Protein AF-A0A1G9FRY0-F1 (afdb_monomer)

Nearest PDB structures (foldseek):
  7bw6-assembly1_h  TM=3.086E-01  e=4.708E+00  Human alphaherpesvirus 3

Secondary structure (DSSP, 8-state):
--EE-SS-EEEEETTEEEEEETTEEEEEEPPSS-GGG--HHHHHHHHHHHHHHHHHHHHHHHTTTTSTT---SSHHHHHHHHHHHHHHHHHHHHT--

Mean predicted aligned error: 7.95 Å

Radius of gyration: 18.16 Å; Cα contacts (8 Å, |Δi|>4): 70; chains: 1; bounding box: 41×42×40 Å

Sequence (97 aa):
MAKFDGKFLTGIVGPAVYKKYRNMQVVTAKSRLTKKQQTKNTHKAATQFGIASTLAEQFRRDAYGVITDFYDGTMVYRFRTDVQKALRQAFDAQSET

Structure (mmCIF, N/CA/C/O backbone):
data_AF-A0A1G9FRY0-F1
#
_entry.id   AF-A0A1G9FRY0-F1
#
loop_
_atom_site.group_PDB
_atom_site.id
_atom_site.type_symbol
_atom_site.label_atom_id
_atom_site.label_alt_id
_atom_site.label_comp_id
_atom_site.label_asym_id
_atom_site.label_entity_id
_atom_site.label_seq_id
_atom_site.pdbx_PDB_ins_code
_atom_site.Cartn_x
_atom_site.Cartn_y
_atom_site.Cartn_z
_atom_site.occupancy
_atom_site.B_iso_or_equiv
_atom_site.auth_seq_id
_atom_site.auth_comp_id
_atom_site.auth_asym_id
_atom_site.auth_atom_id
_atom_site.pdbx_PDB_model_num
ATOM 1 N N . MET A 1 1 ? -20.611 2.479 14.585 1.00 73.38 1 MET A N 1
ATOM 2 C CA . MET A 1 1 ? -20.843 1.139 15.167 1.00 73.38 1 MET A CA 1
ATOM 3 C C . MET A 1 1 ? -20.642 0.092 14.087 1.00 73.38 1 MET A C 1
ATOM 5 O O . MET A 1 1 ? -20.798 0.434 12.919 1.00 73.38 1 MET A O 1
ATOM 9 N N . ALA A 1 2 ? -20.221 -1.121 14.448 1.00 85.25 2 ALA A N 1
ATOM 10 C CA . ALA A 1 2 ? -20.104 -2.205 13.479 1.00 85.25 2 ALA A CA 1
ATOM 11 C C . ALA A 1 2 ? -21.486 -2.762 13.111 1.00 85.25 2 ALA A C 1
ATOM 13 O O . ALA A 1 2 ? -22.367 -2.838 13.963 1.00 85.25 2 ALA A O 1
ATOM 14 N N . LYS A 1 3 ? -21.665 -3.123 11.841 1.00 90.38 3 LYS A N 1
ATOM 15 C CA . LYS A 1 3 ? -22.874 -3.726 11.282 1.00 90.38 3 LYS A CA 1
ATOM 16 C C . LYS A 1 3 ? -22.537 -5.130 10.796 1.00 90.38 3 LYS A C 1
ATOM 18 O O . LYS A 1 3 ? -21.547 -5.302 10.086 1.00 90.38 3 LYS A O 1
ATOM 23 N N . PHE A 1 4 ? -23.357 -6.102 11.171 1.00 90.31 4 PHE A N 1
ATOM 24 C CA . PHE A 1 4 ? -23.299 -7.461 10.646 1.00 90.31 4 PHE A CA 1
ATOM 25 C C . PHE A 1 4 ? -24.388 -7.623 9.583 1.00 90.31 4 PHE A C 1
ATOM 27 O O . PHE A 1 4 ? -25.539 -7.269 9.830 1.00 90.31 4 PHE A O 1
ATOM 34 N N . ASP A 1 5 ? -24.020 -8.090 8.393 1.00 85.00 5 ASP A N 1
ATOM 35 C CA . ASP A 1 5 ? -24.935 -8.257 7.253 1.00 85.00 5 ASP A CA 1
ATOM 36 C C . ASP A 1 5 ? -25.357 -9.724 7.023 1.00 85.00 5 ASP A C 1
ATOM 38 O O . ASP A 1 5 ? -25.903 -10.056 5.975 1.00 85.00 5 ASP A O 1
ATOM 42 N N . GLY A 1 6 ? -25.102 -10.604 7.999 1.00 85.25 6 GLY A N 1
ATOM 43 C CA . GLY A 1 6 ? -25.370 -12.043 7.914 1.00 85.25 6 GLY A CA 1
ATOM 44 C C . GLY A 1 6 ? -24.179 -12.873 7.423 1.00 85.25 6 GLY A C 1
ATOM 45 O O . GLY A 1 6 ? -24.173 -14.086 7.615 1.00 85.25 6 GLY A O 1
ATOM 46 N N . LYS A 1 7 ? -23.146 -12.243 6.843 1.00 89.31 7 LYS A N 1
ATOM 47 C CA . LYS A 1 7 ? -21.923 -12.933 6.388 1.00 89.31 7 LYS A CA 1
ATOM 48 C C . LYS A 1 7 ? -20.636 -12.191 6.748 1.00 89.31 7 LYS A C 1
ATOM 50 O O . LYS A 1 7 ? -19.627 -12.821 7.048 1.00 89.31 7 LYS A O 1
ATOM 55 N N . PHE A 1 8 ? -20.664 -10.866 6.727 1.00 93.06 8 PHE A N 1
ATOM 56 C CA . PHE A 1 8 ? -19.533 -9.985 6.967 1.00 93.06 8 PHE A CA 1
ATOM 57 C C . PHE A 1 8 ? -19.852 -8.964 8.058 1.00 93.06 8 PHE A C 1
ATO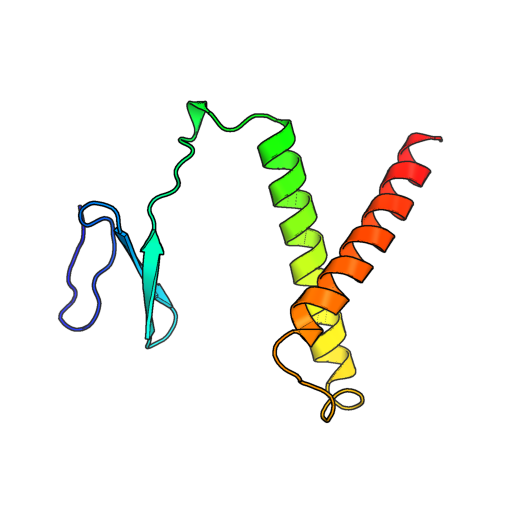M 59 O O . PHE A 1 8 ? -20.965 -8.452 8.201 1.00 93.06 8 PHE A O 1
ATOM 66 N N . LEU A 1 9 ? -18.819 -8.633 8.822 1.00 92.50 9 LEU A N 1
ATOM 67 C CA . LEU A 1 9 ? -18.835 -7.553 9.791 1.00 92.50 9 LEU A CA 1
ATOM 68 C C . LEU A 1 9 ? -18.183 -6.324 9.152 1.00 92.50 9 LEU A C 1
ATOM 70 O O . LEU A 1 9 ? -17.089 -6.399 8.591 1.00 92.50 9 LEU A O 1
ATOM 74 N N . THR A 1 10 ? -18.840 -5.172 9.234 1.00 91.69 10 THR A N 1
ATOM 75 C CA . THR A 1 10 ? -18.301 -3.908 8.718 1.00 91.69 10 THR A CA 1
ATOM 76 C C . THR A 1 10 ? -18.348 -2.842 9.798 1.00 91.69 10 THR A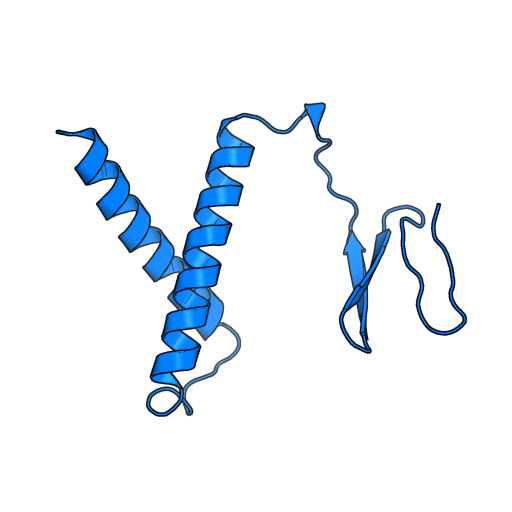 C 1
ATOM 78 O O . TH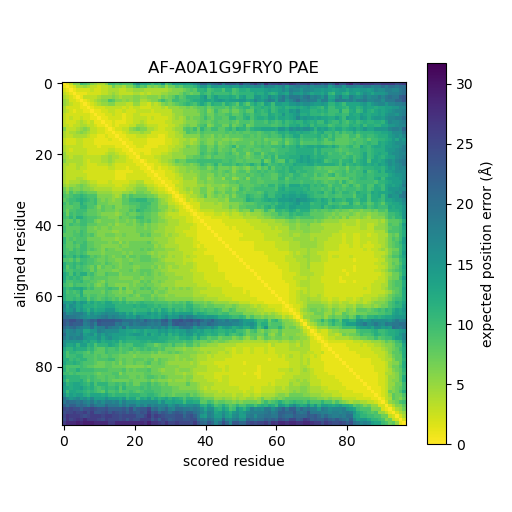R A 1 10 ? -19.411 -2.531 10.321 1.00 91.69 10 THR A O 1
ATOM 81 N N . GLY A 1 11 ? -17.202 -2.252 10.132 1.00 91.38 11 GLY A N 1
ATOM 82 C CA . GLY A 1 11 ? -17.073 -1.187 11.125 1.00 91.38 11 GLY A CA 1
ATOM 83 C C . GLY A 1 11 ? -16.100 -1.530 12.251 1.00 91.38 11 GLY A C 1
ATOM 84 O O . GLY A 1 11 ? -15.255 -2.408 12.119 1.00 91.38 11 GLY A O 1
ATOM 85 N N . ILE A 1 12 ? -16.170 -0.780 13.348 1.00 90.75 12 ILE A N 1
ATOM 86 C CA . ILE A 1 12 ? -15.195 -0.857 14.444 1.00 90.75 12 ILE A CA 1
ATOM 87 C C . ILE A 1 12 ? -15.767 -1.701 15.585 1.00 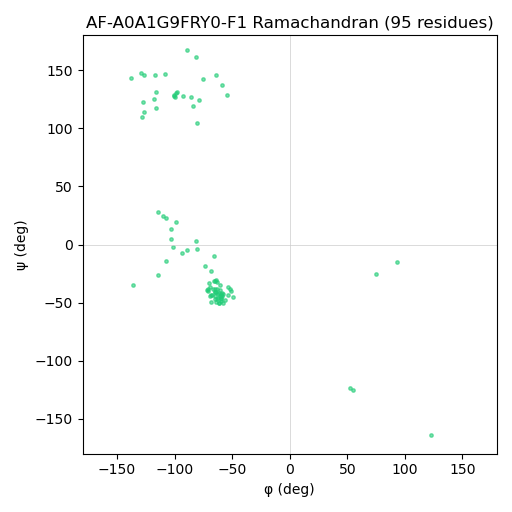90.75 12 ILE A C 1
ATOM 89 O O . ILE A 1 12 ? -16.854 -1.386 16.074 1.00 90.75 12 ILE A O 1
ATOM 93 N N . VAL A 1 13 ? -15.014 -2.713 16.023 1.00 90.88 13 VAL A N 1
ATOM 94 C CA . VAL A 1 13 ? -15.277 -3.496 17.241 1.00 90.88 13 VAL A CA 1
ATOM 95 C C . VAL A 1 13 ? -14.004 -3.508 18.083 1.00 90.88 13 VAL A C 1
ATOM 97 O O . VAL A 1 13 ? -12.993 -4.097 17.699 1.00 90.88 13 VAL A O 1
ATOM 100 N N . GLY A 1 14 ? -14.042 -2.807 19.219 1.00 88.25 14 GLY A N 1
ATOM 101 C CA . GLY A 1 14 ? -12.888 -2.650 20.105 1.00 88.25 14 GLY A CA 1
ATOM 102 C C . GLY A 1 14 ? -11.654 -2.083 19.374 1.00 88.25 14 GLY A C 1
ATOM 103 O O . GLY A 1 14 ? -11.754 -1.019 18.751 1.00 88.25 14 GLY A O 1
ATOM 104 N N . PRO A 1 15 ? -10.488 -2.761 19.436 1.00 90.06 15 PRO A N 1
ATOM 105 C CA . PRO A 1 15 ? -9.259 -2.320 18.776 1.00 90.06 15 PRO A CA 1
ATOM 106 C C . PRO A 1 15 ? -9.206 -2.664 17.279 1.00 90.06 15 PRO A C 1
ATOM 108 O O . PRO A 1 15 ? -8.247 -2.281 16.608 1.00 90.06 15 PRO A O 1
ATOM 111 N N . ALA A 1 16 ? -10.200 -3.378 16.744 1.00 91.81 16 ALA A N 1
ATOM 112 C CA . ALA A 1 16 ? -10.210 -3.865 15.373 1.00 91.81 16 ALA A CA 1
ATOM 113 C C . ALA A 1 16 ? -11.222 -3.115 14.493 1.00 91.81 16 ALA A C 1
ATOM 115 O O . ALA A 1 16 ? -12.298 -2.691 14.920 1.00 91.81 16 ALA A O 1
ATOM 116 N N . VAL A 1 17 ? -10.861 -2.969 13.224 1.00 92.88 17 VAL A N 1
ATOM 117 C CA . VAL A 1 17 ? -11.675 -2.416 12.148 1.00 92.88 17 VAL A CA 1
ATOM 118 C C . VAL A 1 17 ? -11.906 -3.519 11.128 1.00 92.88 17 VAL A C 1
ATOM 120 O O . VAL A 1 17 ? -10.965 -4.012 10.501 1.00 92.88 17 VAL A O 1
ATOM 123 N N . TYR A 1 18 ? -13.172 -3.867 10.959 1.00 94.25 18 TYR A N 1
ATOM 124 C CA . TYR A 1 18 ? -13.664 -4.889 10.057 1.00 94.25 18 TYR A CA 1
ATOM 125 C C . TYR A 1 18 ? -14.155 -4.244 8.763 1.00 94.25 18 TYR A C 1
ATOM 127 O O . TYR A 1 18 ? -14.888 -3.250 8.783 1.00 94.25 18 TYR A O 1
ATOM 135 N N . LYS A 1 19 ? -13.724 -4.788 7.627 1.00 92.94 19 LYS A N 1
ATOM 136 C CA . LYS A 1 19 ? -14.083 -4.319 6.288 1.00 92.94 19 LYS A CA 1
ATOM 137 C C . LYS A 1 19 ? -14.367 -5.518 5.394 1.00 92.94 19 LYS A C 1
ATOM 139 O O . LYS A 1 19 ? -13.654 -6.514 5.456 1.00 92.94 19 LYS A O 1
ATOM 144 N N . LYS A 1 20 ? -15.349 -5.394 4.508 1.00 93.00 20 LYS A N 1
ATOM 145 C CA . LYS A 1 20 ? -15.547 -6.341 3.412 1.00 93.00 20 LYS A CA 1
ATOM 146 C C . LYS A 1 20 ? -14.678 -5.926 2.226 1.00 93.00 20 LYS A C 1
ATOM 148 O O . LYS A 1 20 ? -14.764 -4.786 1.774 1.00 93.00 20 LYS A O 1
ATOM 153 N N . TYR A 1 21 ? -13.862 -6.841 1.714 1.00 90.00 21 TYR A N 1
ATOM 154 C CA . TYR A 1 21 ? -13.162 -6.665 0.442 1.00 90.00 21 TYR A CA 1
ATOM 155 C C . TYR A 1 21 ? -13.460 -7.858 -0.458 1.00 90.00 21 TYR A C 1
ATOM 157 O O . TYR A 1 21 ? -13.074 -8.988 -0.156 1.00 90.00 21 TYR A O 1
ATOM 165 N N . ARG A 1 22 ? -14.174 -7.610 -1.563 1.00 88.62 22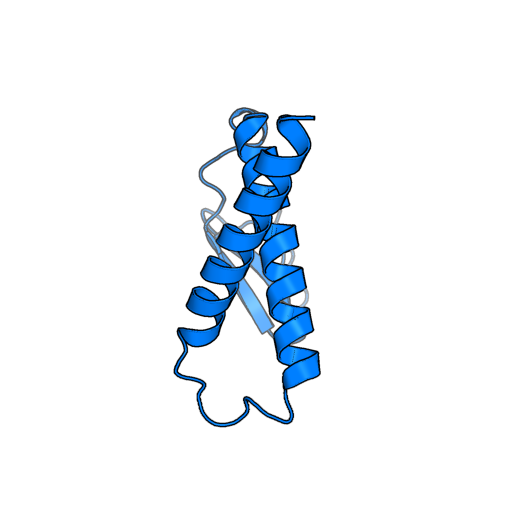 ARG A N 1
ATOM 166 C CA . ARG A 1 22 ? -14.736 -8.668 -2.419 1.00 88.62 22 ARG A CA 1
ATOM 167 C C . ARG A 1 22 ? -15.563 -9.649 -1.563 1.00 88.62 22 ARG A C 1
ATOM 169 O O . ARG A 1 22 ? -16.467 -9.212 -0.855 1.00 88.62 22 ARG A O 1
ATOM 176 N N . ASN A 1 23 ? -15.238 -10.941 -1.591 1.00 90.88 23 ASN A N 1
ATOM 177 C CA . ASN A 1 23 ? -15.879 -11.986 -0.785 1.00 90.88 23 ASN A CA 1
ATOM 178 C C . ASN A 1 23 ? -15.087 -12.358 0.482 1.00 90.88 23 ASN A C 1
ATOM 180 O O . ASN A 1 23 ? -15.308 -13.428 1.043 1.00 90.88 23 ASN A O 1
ATOM 184 N N . MET A 1 24 ? -14.177 -11.493 0.937 1.00 91.94 24 MET A N 1
ATOM 185 C CA . MET A 1 24 ? -13.340 -11.738 2.111 1.00 91.94 24 MET A CA 1
ATOM 186 C C . MET A 1 24 ? -13.607 -10.722 3.221 1.00 91.94 24 MET A C 1
ATOM 188 O O . MET A 1 24 ? -13.856 -9.536 2.973 1.00 91.94 24 MET A O 1
ATOM 192 N N . GLN A 1 25 ? -13.498 -11.202 4.458 1.00 93.25 25 GLN A N 1
ATOM 193 C CA . GLN A 1 25 ? -13.458 -10.364 5.645 1.00 93.25 25 GLN A CA 1
ATOM 194 C C . GLN A 1 25 ? -12.022 -9.888 5.866 1.00 93.25 25 GLN A C 1
ATOM 196 O O . GLN A 1 25 ? -11.119 -10.687 6.093 1.00 93.25 25 GLN A O 1
ATOM 201 N N . VAL A 1 26 ? -11.816 -8.577 5.833 1.00 94.19 26 VAL A N 1
ATOM 202 C CA . VAL A 1 26 ? -10.543 -7.948 6.180 1.00 94.19 26 VAL A CA 1
ATOM 203 C C . VAL A 1 26 ? -10.649 -7.410 7.597 1.00 94.19 26 VAL A C 1
ATOM 205 O O . VAL A 1 26 ? -11.593 -6.686 7.933 1.00 94.19 26 VAL A O 1
ATOM 208 N N . VAL A 1 27 ? -9.671 -7.761 8.426 1.00 93.62 27 VAL A N 1
ATOM 209 C CA . VAL A 1 27 ? -9.551 -7.288 9.804 1.00 93.62 27 VAL A CA 1
ATOM 210 C C . VAL A 1 27 ? -8.253 -6.512 9.917 1.00 93.62 27 VAL A C 1
ATOM 212 O O . VAL A 1 27 ? -7.184 -7.000 9.566 1.00 93.62 27 VAL A O 1
ATOM 215 N N . TH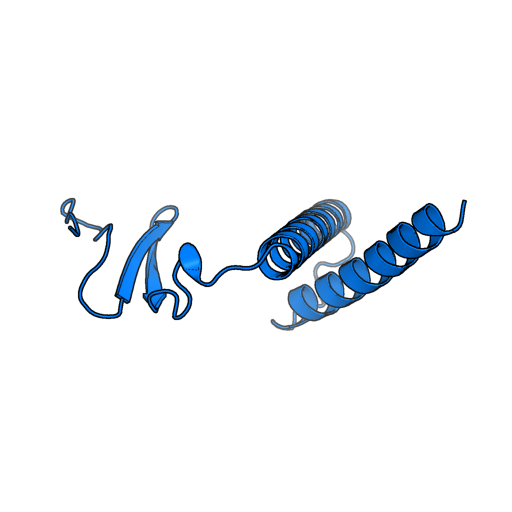R A 1 28 ? -8.352 -5.271 10.376 1.00 92.69 28 THR A N 1
ATOM 216 C CA . THR A 1 28 ? -7.199 -4.385 10.560 1.00 92.69 28 THR A CA 1
ATOM 217 C C . THR A 1 28 ? -7.220 -3.793 11.953 1.00 92.69 28 THR A C 1
ATOM 219 O O . THR A 1 28 ? -8.291 -3.539 12.498 1.00 92.69 28 THR A O 1
ATOM 222 N N . ALA A 1 29 ? -6.053 -3.541 12.538 1.00 91.69 29 ALA A N 1
ATOM 223 C CA . ALA A 1 29 ? -5.986 -2.772 13.772 1.00 91.69 29 ALA A CA 1
ATOM 224 C C . ALA A 1 29 ? -6.474 -1.335 13.529 1.00 91.69 29 ALA A C 1
ATOM 226 O O . ALA A 1 29 ? -6.262 -0.748 12.463 1.00 91.69 29 ALA A O 1
ATOM 227 N N . LYS A 1 30 ? -7.117 -0.750 14.537 1.00 87.62 30 LYS A N 1
ATOM 228 C CA . LYS A 1 30 ? -7.464 0.668 14.538 1.00 87.62 30 LYS A CA 1
ATOM 229 C C . LYS A 1 30 ? -6.185 1.495 14.400 1.00 87.62 30 LYS A C 1
ATOM 231 O O . LYS A 1 30 ? -5.175 1.203 15.038 1.00 87.62 30 LYS A O 1
ATOM 236 N N . SER A 1 31 ? -6.235 2.536 13.568 1.00 84.12 31 SER A N 1
ATOM 237 C CA . SER A 1 31 ? -5.113 3.468 13.428 1.00 84.12 31 SER A CA 1
ATOM 238 C C . SER A 1 31 ? -4.730 4.027 14.796 1.00 84.12 31 SER A C 1
ATOM 240 O O . SER A 1 31 ? -5.589 4.546 15.511 1.00 84.12 31 SER A O 1
ATOM 242 N N . ARG A 1 32 ? -3.438 3.946 15.135 1.00 84.12 32 ARG A N 1
ATOM 243 C CA . ARG A 1 32 ? -2.880 4.576 16.342 1.00 84.12 32 ARG A CA 1
ATOM 244 C C . ARG A 1 32 ? -2.956 6.099 16.267 1.00 84.12 32 ARG A C 1
ATOM 246 O O . ARG A 1 32 ? -3.113 6.754 17.288 1.00 84.12 32 ARG A O 1
ATOM 253 N N . LEU A 1 33 ? -2.866 6.650 15.057 1.00 81.69 33 LEU A N 1
ATOM 254 C CA . LEU A 1 33 ? -2.957 8.083 14.810 1.00 81.69 33 LEU A CA 1
ATOM 255 C C . LEU A 1 33 ? -4.399 8.472 14.489 1.00 81.69 33 LEU A C 1
ATOM 257 O O . LEU A 1 33 ? -5.030 7.904 13.590 1.00 81.69 33 LEU A O 1
ATOM 261 N N . THR A 1 34 ? -4.904 9.468 15.208 1.00 84.38 34 THR A N 1
ATOM 262 C CA . THR A 1 34 ? -6.162 10.145 14.882 1.00 84.38 34 THR A CA 1
ATOM 263 C C . THR A 1 34 ? -5.946 11.194 13.790 1.00 84.38 34 THR A C 1
ATOM 265 O O . THR A 1 34 ? -4.827 11.656 13.578 1.00 84.38 34 THR A O 1
ATOM 268 N N . LYS A 1 35 ? -7.023 11.632 13.120 1.00 81.88 35 LYS A N 1
ATOM 269 C CA . LYS A 1 35 ? -6.951 12.694 12.096 1.00 81.88 35 LYS A CA 1
ATOM 270 C C . LYS A 1 35 ? -6.273 13.972 12.610 1.00 81.88 35 LYS A C 1
ATOM 272 O O . LYS A 1 35 ? -5.525 14.591 11.872 1.00 81.88 35 LYS A O 1
ATOM 277 N N . LYS A 1 36 ? -6.488 14.336 13.880 1.00 84.62 36 LYS A N 1
ATOM 278 C CA . LYS A 1 36 ? -5.873 15.522 14.505 1.00 84.62 36 LYS A CA 1
ATOM 279 C C . LYS A 1 36 ? -4.356 15.391 14.698 1.00 84.62 36 LYS A C 1
ATOM 281 O O . LYS A 1 36 ? -3.677 16.399 14.809 1.00 84.62 36 LYS A O 1
ATOM 286 N N . GLN A 1 37 ? -3.838 14.164 14.753 1.00 86.44 37 GLN A N 1
ATOM 287 C CA . GLN A 1 37 ? -2.410 13.873 14.926 1.00 86.44 37 GLN A CA 1
ATOM 288 C C . GLN A 1 37 ? -1.681 13.683 13.587 1.00 86.44 37 GLN A C 1
ATOM 290 O O . GLN A 1 37 ? -0.461 13.537 13.569 1.00 86.44 37 GLN A O 1
ATOM 295 N N . GLN A 1 38 ? -2.405 13.653 12.463 1.00 88.31 38 GLN A N 1
ATOM 296 C CA . GLN A 1 38 ? -1.802 13.582 11.135 1.00 88.31 38 GLN A CA 1
ATOM 297 C C . GLN A 1 38 ? -1.311 14.971 10.730 1.00 88.31 38 GLN A C 1
ATOM 299 O O . GLN A 1 38 ? -2.067 15.939 10.717 1.00 88.31 38 GLN A O 1
ATOM 304 N N . THR A 1 39 ? -0.025 15.074 10.403 1.00 92.12 39 THR A N 1
ATOM 305 C CA . THR A 1 39 ? 0.575 16.335 9.951 1.00 92.12 39 THR A CA 1
ATOM 306 C C . THR A 1 39 ? 0.467 16.472 8.433 1.00 92.12 39 THR A C 1
ATOM 308 O O . THR A 1 39 ? 0.233 15.492 7.719 1.00 92.12 39 THR A O 1
ATOM 311 N N . LYS A 1 40 ? 0.730 17.676 7.903 1.00 89.44 40 LYS A N 1
ATOM 312 C CA . LYS A 1 40 ? 0.874 17.889 6.450 1.00 89.44 40 LYS A CA 1
ATOM 313 C C . LYS A 1 40 ? 1.881 16.909 5.830 1.00 89.44 40 LYS A C 1
ATOM 315 O O . LYS A 1 40 ? 1.628 16.373 4.755 1.00 89.44 40 LYS A O 1
ATOM 320 N N . ASN A 1 41 ? 2.975 16.616 6.534 1.00 86.81 41 ASN A N 1
ATOM 321 C CA . ASN A 1 41 ? 3.991 15.668 6.075 1.00 86.81 41 ASN A CA 1
ATOM 322 C C . ASN A 1 41 ? 3.479 14.223 6.078 1.00 86.81 41 ASN A C 1
ATOM 324 O O . ASN A 1 41 ? 3.776 13.478 5.149 1.00 86.81 41 ASN A O 1
ATOM 328 N N . THR A 1 42 ? 2.648 13.837 7.054 1.00 87.75 42 THR A N 1
ATOM 329 C CA . THR A 1 42 ? 1.971 12.529 7.058 1.00 87.75 42 THR A CA 1
ATOM 330 C C . THR A 1 42 ? 1.086 12.359 5.823 1.00 87.75 42 THR A C 1
ATOM 332 O O . THR A 1 42 ? 1.134 11.314 5.176 1.00 87.75 42 THR A O 1
ATOM 335 N N . HIS A 1 43 ? 0.315 13.390 5.462 1.00 88.19 43 HIS A N 1
ATOM 336 C CA . HIS A 1 43 ? -0.519 13.362 4.259 1.00 88.19 43 HIS A CA 1
ATOM 337 C C . HIS A 1 43 ? 0.319 13.289 2.981 1.00 88.19 43 HIS A C 1
ATOM 339 O O . HIS A 1 43 ? 0.061 12.426 2.148 1.00 88.19 43 HIS A O 1
ATOM 345 N N . LYS A 1 44 ? 1.360 14.124 2.851 1.00 87.25 44 LYS A N 1
ATOM 346 C CA . LYS A 1 44 ? 2.282 14.079 1.703 1.00 87.25 44 LYS A CA 1
ATOM 347 C C . LYS A 1 44 ? 2.919 12.697 1.537 1.00 87.25 44 LYS A C 1
ATOM 349 O O . LYS A 1 44 ? 2.894 12.146 0.441 1.00 87.25 44 LYS A O 1
ATOM 354 N N . ALA A 1 45 ? 3.428 12.114 2.623 1.00 87.44 45 ALA A N 1
ATOM 355 C CA . ALA A 1 45 ? 4.039 10.788 2.600 1.00 87.44 45 ALA A CA 1
ATOM 356 C C . ALA A 1 45 ? 3.037 9.695 2.189 1.00 87.44 45 ALA A C 1
ATOM 358 O O . ALA A 1 45 ? 3.368 8.839 1.370 1.00 87.44 45 ALA A O 1
ATOM 359 N N . ALA A 1 46 ? 1.804 9.740 2.708 1.00 88.50 46 ALA A N 1
ATOM 360 C CA . ALA A 1 46 ? 0.750 8.801 2.327 1.00 88.50 46 ALA A CA 1
ATOM 361 C C . ALA A 1 46 ? 0.366 8.933 0.843 1.00 88.50 46 ALA A C 1
ATOM 363 O O . ALA A 1 46 ? 0.198 7.920 0.164 1.00 88.50 46 ALA A O 1
ATOM 364 N N . THR A 1 47 ? 0.284 10.160 0.322 1.00 89.50 47 THR A N 1
ATOM 365 C CA . THR A 1 47 ? 0.019 10.418 -1.099 1.00 89.50 47 THR A CA 1
ATOM 366 C C . THR A 1 47 ? 1.141 9.879 -1.984 1.00 89.50 47 THR A C 1
ATOM 368 O O . THR A 1 47 ? 0.865 9.134 -2.921 1.00 89.50 47 THR A O 1
ATOM 371 N N . GLN A 1 48 ? 2.405 10.182 -1.666 1.00 88.75 48 GLN A N 1
ATOM 372 C CA . GLN A 1 48 ? 3.563 9.671 -2.411 1.00 88.75 48 GLN A CA 1
ATOM 373 C C . GLN A 1 48 ? 3.602 8.140 -2.423 1.00 88.75 48 GLN A C 1
ATOM 375 O O . GLN A 1 48 ? 3.818 7.528 -3.467 1.00 88.75 48 GLN A O 1
ATOM 380 N N . PHE A 1 49 ? 3.346 7.517 -1.271 1.00 89.88 49 PHE A N 1
ATOM 381 C CA . PHE A 1 49 ? 3.247 6.065 -1.161 1.00 89.88 49 PHE A CA 1
ATOM 382 C C . PHE A 1 49 ? 2.136 5.493 -2.052 1.00 89.88 49 PHE A C 1
ATOM 384 O O . PHE A 1 49 ? 2.341 4.468 -2.705 1.00 89.88 49 PHE A O 1
ATOM 391 N N . GLY A 1 50 ? 0.970 6.148 -2.084 1.00 91.50 50 GLY A N 1
ATOM 392 C CA . GLY A 1 50 ? -0.158 5.758 -2.928 1.00 91.50 50 GLY A CA 1
ATOM 393 C C . GLY A 1 50 ? 0.198 5.804 -4.412 1.00 91.50 50 GLY A C 1
ATOM 394 O O . GLY A 1 50 ? 0.039 4.802 -5.100 1.00 91.50 50 GLY A O 1
ATOM 395 N N . ILE A 1 51 ? 0.764 6.922 -4.876 1.00 91.62 51 ILE A N 1
ATOM 396 C CA . ILE A 1 51 ? 1.195 7.101 -6.272 1.00 91.62 51 ILE A CA 1
ATOM 397 C C . ILE A 1 51 ? 2.220 6.031 -6.667 1.00 91.62 51 ILE A C 1
ATOM 399 O O . ILE A 1 51 ? 2.027 5.339 -7.665 1.00 91.62 51 ILE A O 1
ATOM 403 N N . ALA A 1 52 ? 3.268 5.839 -5.860 1.00 92.56 52 ALA A N 1
ATOM 404 C CA . ALA A 1 52 ? 4.298 4.836 -6.129 1.00 92.56 52 ALA A CA 1
ATOM 405 C C . ALA A 1 52 ? 3.727 3.411 -6.178 1.00 92.56 52 ALA A C 1
ATOM 407 O O . ALA A 1 52 ? 4.121 2.611 -7.024 1.00 92.56 52 ALA A O 1
ATOM 408 N N . SER A 1 53 ? 2.781 3.092 -5.289 1.00 93.00 53 SER A N 1
ATOM 409 C CA . SER A 1 53 ? 2.149 1.771 -5.243 1.00 93.00 53 SER A CA 1
ATOM 410 C C . SER A 1 53 ? 1.270 1.508 -6.461 1.00 93.00 53 SER A C 1
ATOM 412 O O . SER A 1 53 ? 1.363 0.424 -7.033 1.00 93.00 53 SER A O 1
ATOM 414 N N . THR A 1 54 ? 0.474 2.492 -6.884 1.00 94.25 54 THR A N 1
ATOM 415 C CA . THR A 1 54 ? -0.364 2.383 -8.085 1.00 94.25 54 THR A CA 1
ATOM 416 C C . THR A 1 54 ? 0.490 2.245 -9.341 1.00 94.25 54 THR A C 1
ATOM 418 O O . THR A 1 54 ? 0.233 1.367 -10.159 1.00 94.25 54 THR A O 1
ATOM 421 N N . LEU A 1 55 ? 1.550 3.048 -9.474 1.00 93.81 55 LEU A N 1
ATOM 422 C CA . LEU A 1 55 ? 2.459 2.965 -10.617 1.00 93.81 55 LEU A CA 1
ATOM 423 C C . LEU A 1 55 ? 3.167 1.604 -10.675 1.00 93.81 55 LEU A C 1
ATOM 425 O O . LEU A 1 55 ? 3.189 0.956 -11.718 1.00 93.81 55 LEU A O 1
ATOM 429 N N . ALA A 1 56 ? 3.686 1.129 -9.540 1.00 92.50 56 ALA A N 1
ATOM 430 C CA . ALA A 1 56 ? 4.314 -0.186 -9.444 1.00 92.50 56 ALA A CA 1
ATOM 431 C C . ALA A 1 56 ? 3.327 -1.336 -9.707 1.00 92.50 56 ALA A C 1
ATOM 433 O O . ALA A 1 56 ? 3.724 -2.410 -10.154 1.00 92.50 56 ALA A O 1
ATOM 434 N N . GLU A 1 57 ? 2.044 -1.166 -9.388 1.00 92.38 57 GLU A N 1
ATOM 435 C CA . GLU A 1 57 ? 1.007 -2.121 -9.770 1.00 92.38 57 GLU A CA 1
ATOM 436 C C . GLU A 1 57 ? 0.774 -2.136 -11.274 1.00 92.38 57 GLU A C 1
ATOM 438 O O . GLU A 1 57 ? 0.790 -3.219 -11.859 1.00 92.38 57 GLU A O 1
ATOM 443 N N . GLN A 1 58 ? 0.605 -0.966 -11.885 1.00 93.88 58 GLN A N 1
ATOM 444 C CA . GLN A 1 58 ? 0.350 -0.851 -13.314 1.00 93.88 58 GLN A CA 1
ATOM 445 C C . GLN A 1 58 ? 1.496 -1.458 -14.132 1.00 93.88 58 GLN A C 1
ATOM 447 O O . GLN A 1 58 ? 1.254 -2.357 -14.930 1.00 93.88 58 GLN A O 1
ATOM 452 N N . PHE A 1 59 ? 2.747 -1.103 -13.819 1.00 91.38 59 PHE A N 1
ATOM 453 C CA . PHE A 1 59 ? 3.923 -1.692 -14.469 1.00 91.38 59 PHE A CA 1
ATOM 454 C C . PHE A 1 59 ? 3.941 -3.220 -14.405 1.00 91.38 59 PHE A C 1
ATOM 456 O O . PHE A 1 59 ? 4.243 -3.876 -15.396 1.00 91.38 59 PHE A O 1
ATOM 463 N N . ARG A 1 60 ? 3.605 -3.812 -13.252 1.00 89.44 60 ARG A N 1
ATOM 464 C CA . ARG A 1 60 ? 3.582 -5.277 -13.112 1.00 89.44 60 ARG A CA 1
ATOM 465 C C . ARG A 1 60 ? 2.441 -5.928 -13.885 1.00 89.44 60 ARG A C 1
ATOM 467 O O . ARG A 1 60 ? 2.600 -7.057 -14.332 1.00 89.44 60 ARG A O 1
ATOM 474 N N . ARG A 1 61 ? 1.292 -5.257 -13.997 1.00 89.06 61 ARG A N 1
ATOM 475 C CA . ARG A 1 61 ? 0.162 -5.741 -14.802 1.00 89.06 61 ARG A CA 1
ATOM 476 C C . ARG A 1 61 ? 0.516 -5.726 -16.284 1.00 89.06 61 ARG A C 1
ATOM 478 O O . ARG A 1 61 ? 0.268 -6.718 -16.959 1.00 89.06 61 ARG A O 1
ATOM 485 N N . ASP A 1 62 ? 1.147 -4.655 -16.750 1.00 91.25 62 ASP A N 1
ATOM 486 C CA . ASP A 1 62 ? 1.525 -4.499 -18.157 1.00 91.25 62 ASP A CA 1
ATOM 487 C C . ASP A 1 62 ? 2.680 -5.434 -18.538 1.00 91.25 62 ASP A C 1
ATOM 489 O O . ASP A 1 62 ? 2.658 -6.067 -19.589 1.00 91.25 62 ASP A O 1
ATOM 493 N N . ALA A 1 63 ? 3.656 -5.604 -17.644 1.00 87.62 63 ALA A N 1
ATOM 494 C CA . ALA A 1 63 ? 4.778 -6.517 -17.840 1.00 87.62 63 ALA A CA 1
ATOM 495 C C . ALA A 1 63 ? 4.446 -7.983 -17.518 1.00 87.62 63 ALA A C 1
ATOM 497 O O . ALA A 1 63 ? 5.344 -8.822 -17.577 1.00 87.62 63 ALA A O 1
ATOM 498 N N . TYR A 1 64 ? 3.193 -8.313 -17.166 1.00 84.94 64 TYR A N 1
ATOM 499 C CA . TYR A 1 64 ? 2.816 -9.629 -16.636 1.00 84.94 64 TYR A CA 1
ATOM 500 C C . TYR A 1 64 ? 3.305 -10.785 -17.511 1.00 84.94 64 TYR A C 1
ATOM 502 O O . TYR A 1 64 ? 3.826 -11.747 -16.968 1.00 84.94 64 TYR A O 1
ATOM 510 N N . GLY A 1 65 ? 3.233 -10.660 -18.841 1.00 82.62 65 GLY A N 1
ATOM 511 C CA . GLY A 1 65 ? 3.695 -11.695 -19.775 1.00 82.62 65 GLY A CA 1
ATOM 512 C C . GLY A 1 65 ? 5.207 -11.964 -19.774 1.00 82.62 65 GLY A C 1
ATOM 513 O O . GLY A 1 65 ? 5.638 -12.924 -20.398 1.00 82.62 65 GLY A O 1
ATOM 514 N N . VAL A 1 66 ? 6.006 -11.136 -19.095 1.00 81.94 66 VAL A N 1
ATOM 515 C CA . VAL A 1 66 ? 7.475 -11.235 -19.035 1.00 81.94 66 VAL A CA 1
ATOM 516 C C . VAL A 1 66 ? 7.974 -11.569 -17.621 1.00 81.94 66 VAL A C 1
ATOM 518 O O . VAL A 1 66 ? 9.042 -12.152 -17.470 1.00 81.94 66 VAL A O 1
ATOM 521 N N . ILE A 1 67 ? 7.221 -11.218 -16.570 1.00 74.62 67 ILE A N 1
ATOM 522 C CA . ILE A 1 67 ? 7.666 -11.319 -15.163 1.00 74.62 67 ILE A CA 1
ATOM 523 C C . ILE A 1 67 ? 6.945 -1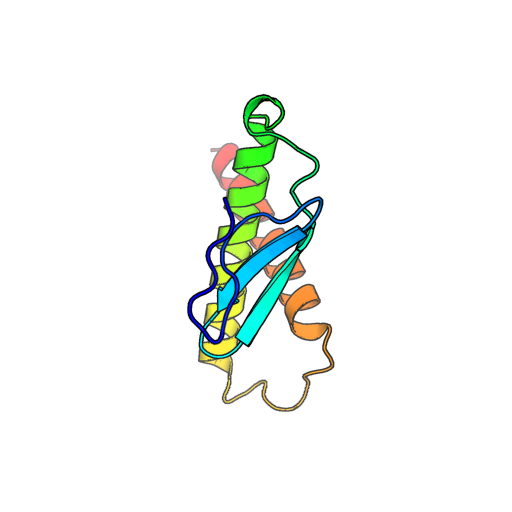2.412 -14.349 1.00 74.62 67 ILE A C 1
ATOM 525 O O . ILE A 1 67 ? 6.862 -12.309 -13.122 1.00 74.62 67 ILE A O 1
ATOM 529 N N . THR A 1 68 ? 6.407 -13.447 -15.004 1.00 69.50 68 THR A N 1
ATOM 530 C CA . THR A 1 68 ? 5.534 -14.465 -14.381 1.00 69.50 68 THR A CA 1
ATOM 531 C C . THR A 1 68 ? 6.214 -15.328 -13.317 1.00 69.50 68 THR A C 1
ATOM 533 O O . THR A 1 68 ? 5.559 -15.709 -12.347 1.00 69.50 68 THR A O 1
ATOM 536 N N . ASP A 1 69 ? 7.514 -15.598 -13.448 1.00 69.88 69 ASP A N 1
ATOM 537 C CA . ASP A 1 69 ? 8.127 -16.760 -12.781 1.00 69.88 69 ASP A CA 1
ATOM 538 C C . ASP A 1 69 ? 8.909 -16.426 -11.497 1.00 69.88 69 ASP A C 1
ATOM 540 O O . ASP A 1 69 ? 9.397 -17.320 -10.809 1.00 69.88 69 ASP A O 1
ATOM 544 N N . PHE A 1 70 ? 9.004 -15.145 -11.121 1.00 66.50 70 PHE A N 1
ATOM 545 C CA . PHE A 1 70 ? 9.877 -14.682 -10.027 1.00 66.50 70 PHE A CA 1
ATOM 546 C C . PHE A 1 70 ? 9.126 -14.119 -8.807 1.00 66.50 70 PHE A C 1
ATOM 548 O O . PHE A 1 70 ? 9.636 -13.256 -8.085 1.00 66.50 70 PHE A O 1
ATOM 555 N N . TYR A 1 71 ? 7.893 -14.570 -8.551 1.00 77.12 71 TYR A N 1
ATOM 556 C CA . TYR A 1 71 ? 7.135 -14.107 -7.386 1.00 77.12 71 TYR A CA 1
ATOM 557 C C . TYR A 1 71 ? 7.548 -14.837 -6.097 1.00 77.12 71 TYR A C 1
ATOM 559 O O . TYR A 1 71 ? 7.129 -15.960 -5.843 1.00 77.12 71 TYR A O 1
ATOM 567 N N . ASP A 1 72 ? 8.310 -14.158 -5.236 1.00 80.25 72 ASP A N 1
ATOM 568 C CA . ASP A 1 72 ? 8.782 -14.692 -3.945 1.00 80.25 72 ASP A CA 1
ATOM 569 C C . ASP A 1 72 ? 8.082 -14.084 -2.712 1.00 80.25 72 ASP A C 1
ATOM 571 O O . ASP A 1 72 ? 8.632 -14.029 -1.612 1.00 80.25 72 ASP A O 1
ATOM 575 N N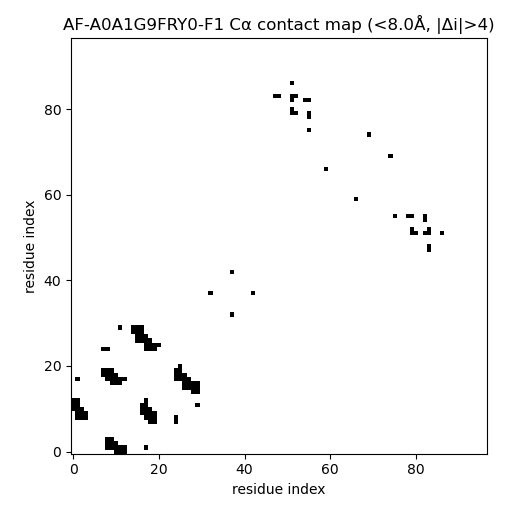 . GLY A 1 73 ? 6.874 -13.545 -2.890 1.00 81.00 73 GLY A N 1
ATOM 576 C CA . GLY A 1 73 ? 6.095 -12.898 -1.825 1.00 81.00 73 GLY A CA 1
ATOM 577 C C . GLY A 1 73 ? 6.584 -11.500 -1.420 1.00 81.00 73 GLY A C 1
ATOM 578 O O . GLY A 1 73 ? 5.777 -10.674 -0.994 1.00 81.00 73 GLY A O 1
ATOM 579 N N . THR A 1 74 ? 7.866 -11.174 -1.621 1.00 87.50 74 THR A N 1
ATOM 580 C CA . THR A 1 74 ? 8.441 -9.850 -1.298 1.00 87.50 74 THR A CA 1
ATOM 581 C C . THR A 1 74 ? 8.747 -9.001 -2.529 1.00 87.50 74 THR A C 1
ATOM 583 O O . THR A 1 74 ? 8.950 -7.790 -2.406 1.00 87.50 74 THR A O 1
ATOM 586 N N . MET A 1 75 ? 8.754 -9.602 -3.723 1.00 86.44 75 MET A N 1
ATOM 587 C CA . MET A 1 75 ? 9.028 -8.931 -4.999 1.00 86.44 75 MET A CA 1
ATOM 588 C C . MET A 1 75 ? 8.212 -7.643 -5.183 1.00 86.44 75 MET A C 1
ATOM 590 O O . MET A 1 75 ? 8.773 -6.595 -5.492 1.00 86.44 75 MET A O 1
ATOM 594 N N . VAL A 1 76 ? 6.911 -7.668 -4.877 1.00 88.06 76 VAL A N 1
ATOM 595 C CA . VAL A 1 76 ? 6.031 -6.490 -5.014 1.00 88.06 76 VAL A CA 1
ATOM 596 C C . VAL A 1 76 ? 6.458 -5.341 -4.100 1.00 88.06 76 VAL A C 1
ATOM 598 O O . VAL A 1 76 ? 6.399 -4.177 -4.498 1.00 88.06 76 VAL A O 1
ATOM 601 N N . TYR A 1 77 ? 6.907 -5.652 -2.882 1.00 89.06 77 TYR A N 1
ATOM 602 C CA . TYR A 1 77 ? 7.391 -4.647 -1.940 1.00 89.06 77 TYR A CA 1
ATOM 603 C C . TYR A 1 77 ? 8.718 -4.034 -2.401 1.00 89.06 77 TYR A C 1
ATOM 605 O O . TYR A 1 77 ? 8.869 -2.809 -2.369 1.00 89.06 77 TYR A O 1
ATOM 613 N N . ARG A 1 78 ? 9.658 -4.870 -2.861 1.00 91.25 78 ARG A N 1
ATOM 614 C CA . ARG A 1 78 ? 10.956 -4.420 -3.385 1.00 91.25 78 ARG A CA 1
ATOM 615 C C . ARG A 1 78 ? 10.771 -3.532 -4.613 1.00 91.25 78 ARG A C 1
ATOM 617 O O . ARG A 1 78 ? 11.206 -2.386 -4.591 1.00 91.25 78 ARG A O 1
ATOM 624 N N . PHE A 1 79 ? 9.987 -3.983 -5.590 1.00 91.31 79 PHE A N 1
ATOM 625 C CA . PHE A 1 79 ? 9.714 -3.210 -6.799 1.00 91.31 79 PHE A CA 1
ATOM 626 C C . PHE A 1 79 ? 9.049 -1.859 -6.500 1.00 91.31 79 PHE A C 1
ATOM 628 O O . PHE A 1 79 ? 9.501 -0.821 -6.975 1.00 91.31 79 PHE A O 1
ATOM 635 N N . ARG A 1 80 ? 8.026 -1.829 -5.632 1.00 93.50 80 ARG A N 1
ATOM 636 C CA . ARG A 1 80 ? 7.401 -0.564 -5.209 1.00 93.50 80 ARG A CA 1
ATOM 637 C C . ARG A 1 80 ? 8.388 0.374 -4.511 1.00 93.50 80 ARG A C 1
ATOM 639 O O . ARG A 1 80 ? 8.267 1.588 -4.649 1.00 93.50 80 ARG A O 1
ATOM 646 N N . THR A 1 81 ? 9.339 -0.168 -3.752 1.00 92.81 81 THR A N 1
ATOM 647 C CA . THR A 1 81 ? 10.382 0.630 -3.092 1.00 92.81 81 THR A CA 1
ATOM 648 C C . THR A 1 81 ? 11.293 1.299 -4.117 1.00 92.81 81 THR A C 1
ATOM 650 O O . THR A 1 81 ? 11.602 2.479 -3.965 1.00 92.81 81 THR A O 1
ATOM 653 N N . ASP A 1 82 ? 11.667 0.596 -5.184 1.00 93.06 82 ASP A N 1
ATOM 654 C CA . ASP A 1 82 ? 12.504 1.165 -6.242 1.00 93.06 82 ASP A CA 1
ATOM 655 C C . ASP A 1 82 ? 11.745 2.198 -7.085 1.00 93.06 82 ASP A C 1
ATOM 657 O O . ASP A 1 82 ? 12.264 3.289 -7.321 1.00 93.06 82 ASP A O 1
ATOM 661 N N . VAL A 1 83 ? 10.470 1.947 -7.400 1.00 93.12 83 VAL A N 1
ATOM 662 C CA . VAL A 1 83 ? 9.586 2.952 -8.022 1.00 93.12 83 VAL A CA 1
ATOM 663 C C . VAL A 1 83 ? 9.469 4.205 -7.146 1.00 93.12 83 VAL A C 1
ATOM 665 O O . VAL A 1 83 ? 9.542 5.327 -7.643 1.00 93.12 83 VAL A O 1
ATOM 668 N N . GLN A 1 84 ? 9.333 4.046 -5.827 1.00 92.62 84 GLN A N 1
ATOM 669 C CA . GLN A 1 84 ? 9.269 5.178 -4.903 1.00 92.62 84 GLN A CA 1
ATOM 670 C C . GLN A 1 84 ? 10.578 5.984 -4.870 1.00 92.62 84 GLN A C 1
ATOM 672 O O . GLN A 1 84 ? 10.522 7.210 -4.775 1.00 92.62 84 GLN A O 1
ATOM 677 N N . LYS A 1 85 ? 11.745 5.327 -4.940 1.00 91.75 85 LYS A N 1
ATOM 678 C CA . LYS A 1 85 ? 13.045 6.016 -5.032 1.00 91.75 85 LYS A CA 1
ATOM 679 C C . LYS A 1 85 ? 13.149 6.825 -6.326 1.00 91.75 85 LYS A C 1
ATOM 681 O O . LYS A 1 85 ? 13.504 7.997 -6.257 1.00 91.75 85 LYS A O 1
ATOM 686 N N . ALA A 1 86 ? 12.779 6.232 -7.461 1.00 91.00 86 ALA A N 1
ATOM 687 C CA . ALA A 1 86 ? 12.800 6.907 -8.759 1.00 91.00 86 ALA A CA 1
ATOM 688 C C . ALA A 1 86 ? 11.870 8.132 -8.783 1.00 91.00 86 ALA A C 1
ATOM 690 O O . ALA A 1 86 ? 12.271 9.212 -9.208 1.00 91.00 86 ALA A O 1
ATOM 691 N N . LEU A 1 87 ? 10.650 8.000 -8.247 1.00 89.19 87 LEU A N 1
ATOM 692 C CA . LEU A 1 87 ? 9.718 9.125 -8.141 1.00 89.19 87 LEU A CA 1
ATOM 693 C C . LEU A 1 87 ? 10.269 10.252 -7.265 1.00 89.19 87 LEU A C 1
ATOM 695 O O . LEU A 1 87 ? 10.128 11.414 -7.624 1.00 89.19 87 LEU A O 1
ATOM 699 N N . ARG A 1 88 ? 10.902 9.932 -6.129 1.00 85.50 88 ARG A N 1
ATOM 700 C CA . ARG A 1 88 ? 11.524 10.952 -5.267 1.00 85.50 88 ARG A CA 1
ATOM 701 C C . ARG A 1 88 ? 12.600 11.738 -6.006 1.00 85.50 88 ARG A C 1
ATOM 703 O O . ARG A 1 88 ? 12.550 12.956 -5.975 1.00 85.50 88 ARG A O 1
ATOM 710 N N . GLN A 1 89 ? 13.487 11.051 -6.725 1.00 85.38 89 GLN A N 1
ATOM 711 C CA . GLN A 1 89 ? 14.517 11.707 -7.536 1.00 85.38 89 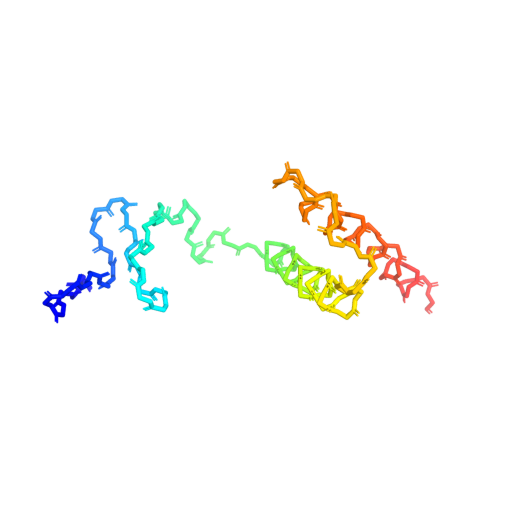GLN A CA 1
ATOM 712 C C . GLN A 1 89 ? 13.909 12.640 -8.593 1.00 85.38 89 GLN A C 1
ATOM 714 O O . GLN A 1 89 ? 14.383 13.757 -8.768 1.00 85.38 89 GLN A O 1
ATOM 719 N N . ALA A 1 90 ? 12.832 12.216 -9.261 1.00 81.38 90 ALA A N 1
ATOM 720 C CA . ALA A 1 90 ? 12.145 13.048 -10.249 1.00 81.38 90 ALA A CA 1
ATOM 721 C C . ALA A 1 90 ? 11.458 14.281 -9.627 1.00 81.38 90 ALA A C 1
ATOM 723 O O . ALA A 1 90 ? 11.469 15.355 -10.224 1.00 81.38 90 ALA A O 1
ATOM 724 N N . PHE A 1 91 ? 10.868 14.141 -8.435 1.00 73.00 91 PHE A N 1
ATOM 725 C CA . PHE A 1 91 ? 10.243 15.260 -7.723 1.00 73.00 91 PHE A CA 1
ATOM 726 C C . PHE A 1 91 ? 11.263 16.255 -7.167 1.00 73.00 91 PHE A C 1
ATOM 728 O O . PHE A 1 91 ? 11.008 17.455 -7.229 1.00 73.00 91 PHE A O 1
ATOM 735 N N . ASP A 1 92 ? 12.400 15.778 -6.656 1.00 66.62 92 ASP A N 1
ATOM 736 C CA . ASP A 1 92 ? 13.469 16.650 -6.165 1.00 66.62 92 ASP A CA 1
ATOM 737 C C . ASP A 1 92 ? 14.071 17.462 -7.332 1.00 66.62 92 ASP A C 1
ATOM 739 O O . ASP A 1 92 ? 14.222 18.677 -7.219 1.00 66.62 92 ASP A O 1
ATOM 743 N N . ALA A 1 93 ? 14.265 16.842 -8.504 1.00 58.44 93 ALA A N 1
ATOM 744 C CA . ALA A 1 93 ? 14.757 17.521 -9.708 1.00 58.44 93 ALA A CA 1
ATOM 745 C C . ALA A 1 93 ? 13.814 18.623 -10.239 1.00 58.44 93 ALA A C 1
ATOM 747 O O . ALA A 1 93 ? 14.281 19.625 -10.767 1.00 58.44 93 ALA A O 1
ATOM 748 N N . GLN A 1 94 ? 12.492 18.473 -10.082 1.00 53.12 94 GLN A N 1
ATOM 749 C CA . GLN A 1 94 ? 11.520 19.522 -10.438 1.00 53.12 94 GLN A CA 1
ATOM 750 C C . GLN A 1 94 ? 11.498 20.699 -9.455 1.00 53.12 94 GLN A C 1
ATOM 752 O O . GLN A 1 94 ? 10.957 21.748 -9.790 1.00 53.12 94 GLN A O 1
ATOM 757 N N . SER A 1 95 ? 12.026 20.531 -8.240 1.00 54.50 95 SER A N 1
ATOM 758 C CA . SER A 1 95 ? 12.055 21.593 -7.226 1.00 54.50 95 SER A CA 1
ATOM 759 C C . SER A 1 95 ? 13.300 22.485 -7.284 1.00 54.50 95 SER A C 1
ATOM 761 O O . SER A 1 95 ? 13.367 23.466 -6.547 1.00 54.50 95 SER A O 1
ATOM 763 N N . GLU A 1 96 ? 14.254 22.165 -8.165 1.00 44.16 96 GLU A N 1
ATOM 764 C CA . GLU A 1 96 ? 15.493 22.925 -8.396 1.00 44.16 96 GLU A CA 1
ATOM 765 C C . GLU A 1 96 ? 15.474 23.793 -9.677 1.00 44.16 96 GLU A C 1
ATOM 767 O O . GLU A 1 96 ? 16.475 24.435 -9.993 1.00 44.16 96 GLU A O 1
ATOM 772 N N . THR A 1 97 ? 14.345 23.864 -10.392 1.00 39.22 97 THR A N 1
ATOM 773 C CA . THR A 1 97 ? 14.097 24.780 -11.532 1.00 39.22 97 THR A CA 1
ATOM 774 C C . THR A 1 97 ? 12.967 25.744 -11.228 1.00 39.22 97 THR A C 1
ATOM 776 O O . THR A 1 97 ? 13.116 26.944 -11.543 1.00 39.22 97 THR A O 1
#

pLDDT: mean 85.8, std 10.46, range [39.22, 94.25]

Solvent-accessible surface area (backbone atoms only — not comparable to full-atom values): 5811 Å² total; per-residue (Å²): 120,55,46,73,77,89,84,47,52,39,36,54,57,90,67,34,35,32,36,73,52,89,98,40,80,43,78,40,73,54,73,90,67,51,80,89,71,56,45,76,64,53,53,51,52,52,49,54,51,49,54,22,45,53,52,41,48,50,53,50,64,75,43,38,94,78,63,72,89,71,78,73,88,48,49,69,60,53,51,26,50,51,43,38,52,54,50,49,55,56,54,56,61,64,74,77,114

Foldseek 3Di:
DWDDPPQFIAQDDPQWGWDDDPNDIDIDGDDPDDPVRQDPVNVVVVVLLVVLLVVLVVVCVVCVVPPVPPDPVCVSVVSSVVSSVVVVVVVVVVVVD